Protein AF-A0A1F9DGY7-F1 (afdb_monomer_lite)

Foldseek 3Di:
DDDDPVQKDWPAWFDWDQDPVDRDIDTDTDIDGNDDDDDDDDPLGPDDDDDDPVQQVDLVQKAKEWEAEDPVVVVVVQDHRNIWIWGWDADPNDTAIQTDPRVVRVVRVCCVPPVDDGHDGDHVHYDYAYDDPCLPVPDDPDPPDDDPDDPGDDCSVNVSVD

Sequence (162 aa):
MRLSPFNVEFLGPLPTYRLHHRSWTIFPMVGTVKHYWKPKLSWEVEKIVSIPLETFFYPANYAVYSLEVPVSLITQGIPNPWEFPCLVHKEDGEEEILWGATFEVIQTFFKVVFDFPFPTANTQRVVRRPLASNYFVGTWPDSSGGIRGIRGIRRKELTNCF

Structure (mmCIF, N/CA/C/O backbone):
data_AF-A0A1F9DGY7-F1
#
_entry.id   AF-A0A1F9DGY7-F1
#
loop_
_atom_site.group_PDB
_atom_site.id
_atom_site.type_symbol
_atom_site.label_atom_id
_atom_site.label_alt_id
_atom_site.label_comp_id
_atom_site.label_asym_id
_atom_site.label_entity_id
_atom_site.label_seq_id
_atom_site.pdbx_PDB_ins_code
_atom_site.Cartn_x
_atom_site.Cartn_y
_atom_site.Cartn_z
_atom_site.occupancy
_atom_site.B_iso_or_equiv
_atom_site.auth_seq_id
_atom_site.auth_comp_id
_atom_site.auth_asym_id
_atom_site.auth_atom_id
_atom_site.pdbx_PDB_model_num
ATOM 1 N N . MET A 1 1 ? 16.294 6.618 0.775 1.00 66.50 1 MET A N 1
ATOM 2 C CA . MET A 1 1 ? 16.233 5.775 -0.442 1.00 66.50 1 MET A CA 1
ATOM 3 C C . MET A 1 1 ? 17.178 6.344 -1.502 1.00 66.50 1 MET A C 1
ATOM 5 O O . MET A 1 1 ? 17.141 7.546 -1.721 1.00 66.50 1 MET A O 1
ATOM 9 N N . ARG A 1 2 ? 18.063 5.553 -2.127 1.00 81.31 2 ARG A N 1
ATOM 10 C CA . ARG A 1 2 ? 18.912 6.009 -3.252 1.00 81.31 2 ARG A CA 1
ATOM 11 C C . ARG A 1 2 ? 18.721 5.079 -4.449 1.00 81.31 2 ARG A C 1
ATOM 13 O O . ARG A 1 2 ? 19.435 4.090 -4.565 1.00 81.31 2 ARG A O 1
ATOM 20 N N . LEU A 1 3 ? 17.752 5.400 -5.300 1.00 86.44 3 LEU A N 1
ATOM 21 C CA . LEU A 1 3 ? 17.519 4.735 -6.579 1.00 86.44 3 LEU A CA 1
ATOM 22 C C . LEU A 1 3 ? 17.969 5.682 -7.696 1.00 86.44 3 LEU A C 1
ATOM 24 O O . LEU A 1 3 ? 17.571 6.845 -7.713 1.00 86.44 3 LEU A O 1
ATOM 28 N N . SER A 1 4 ? 18.849 5.212 -8.583 1.00 89.88 4 SER A N 1
ATOM 29 C CA . SER A 1 4 ? 19.315 6.019 -9.717 1.00 89.88 4 SER A CA 1
ATOM 30 C C . SER A 1 4 ? 18.172 6.217 -10.716 1.00 89.88 4 SER A C 1
ATOM 32 O O . SER A 1 4 ? 17.556 5.217 -11.092 1.00 89.88 4 SER A O 1
ATOM 34 N N . PRO A 1 5 ? 17.919 7.443 -11.212 1.00 90.94 5 PRO A N 1
ATOM 35 C CA . PRO A 1 5 ? 16.885 7.680 -12.220 1.00 90.94 5 PRO A CA 1
ATOM 36 C C . PRO A 1 5 ? 17.162 6.924 -13.527 1.00 90.94 5 PRO A C 1
ATOM 38 O O . PRO A 1 5 ? 16.233 6.517 -14.210 1.00 90.94 5 PRO A O 1
ATOM 41 N N . PHE A 1 6 ? 18.431 6.650 -13.849 1.00 94.38 6 PHE A N 1
ATOM 42 C CA . PHE A 1 6 ? 18.804 5.863 -15.031 1.00 94.38 6 PHE A CA 1
ATOM 43 C C . PHE A 1 6 ? 18.510 4.363 -14.882 1.00 94.38 6 PHE A C 1
ATOM 45 O O . PHE A 1 6 ? 18.423 3.651 -15.883 1.00 94.38 6 PHE A O 1
ATOM 52 N N . ASN A 1 7 ? 18.340 3.886 -13.643 1.00 94.44 7 ASN A N 1
ATOM 53 C CA . ASN A 1 7 ? 17.975 2.502 -13.342 1.00 94.44 7 ASN A CA 1
ATOM 54 C C . ASN A 1 7 ? 16.451 2.286 -13.289 1.00 94.44 7 ASN A C 1
ATOM 56 O O . ASN A 1 7 ? 16.001 1.203 -12.921 1.00 94.44 7 ASN A O 1
ATOM 60 N N . VAL A 1 8 ? 15.660 3.305 -13.633 1.00 94.88 8 VAL A N 1
ATOM 61 C CA . VAL A 1 8 ? 14.199 3.232 -13.690 1.00 94.88 8 VAL A CA 1
ATOM 62 C C . VAL A 1 8 ? 13.748 3.468 -15.123 1.00 94.88 8 VAL A C 1
ATOM 64 O O . VAL A 1 8 ? 14.230 4.368 -15.807 1.00 94.88 8 VAL A O 1
ATOM 67 N N . GLU A 1 9 ? 12.829 2.642 -15.595 1.00 96.50 9 GLU A N 1
ATOM 68 C CA . GLU A 1 9 ? 12.067 2.891 -16.814 1.00 96.50 9 GLU A CA 1
ATOM 69 C C . GLU A 1 9 ? 10.637 3.247 -16.430 1.00 96.50 9 GLU A C 1
ATOM 71 O O . GLU A 1 9 ? 9.976 2.510 -15.702 1.00 96.50 9 GLU A O 1
ATOM 76 N N . PHE A 1 10 ? 10.191 4.422 -16.871 1.00 95.50 10 PHE A N 1
ATOM 77 C CA . PHE A 1 10 ? 8.861 4.935 -16.579 1.00 95.50 10 PHE A CA 1
ATOM 78 C C . PHE A 1 10 ? 7.823 4.235 -17.456 1.00 95.50 10 PHE A C 1
ATOM 80 O O . PHE A 1 10 ? 7.945 4.242 -18.678 1.00 95.50 10 PHE A O 1
ATOM 87 N N . LEU A 1 11 ? 6.807 3.653 -16.822 1.00 95.44 11 LEU A N 1
ATOM 88 C CA . LEU A 1 11 ? 5.744 2.904 -17.493 1.00 95.44 11 LEU A CA 1
ATOM 89 C C . LEU A 1 11 ? 4.472 3.737 -17.689 1.00 95.44 11 LEU A C 1
ATOM 91 O O . LEU A 1 11 ? 3.700 3.462 -18.601 1.00 95.44 11 LEU A O 1
ATOM 95 N N . GLY A 1 12 ? 4.261 4.767 -16.868 1.00 95.25 12 GLY A N 1
ATOM 96 C CA . GLY A 1 12 ? 3.148 5.697 -17.033 1.00 95.25 12 GLY A CA 1
ATOM 97 C C . GLY A 1 12 ? 2.539 6.183 -15.716 1.00 95.25 12 GLY A C 1
ATOM 98 O O . GLY A 1 12 ? 2.851 5.654 -14.642 1.00 95.25 12 GLY A O 1
ATOM 99 N N . PRO A 1 13 ? 1.675 7.210 -15.786 1.00 96.31 13 PRO A N 1
ATOM 100 C CA . PRO A 1 13 ? 0.893 7.667 -14.647 1.00 96.31 13 PRO A CA 1
ATOM 101 C C . PRO A 1 13 ? -0.309 6.749 -14.392 1.00 96.31 13 PRO A C 1
ATOM 103 O O . PRO A 1 13 ? -0.917 6.221 -15.324 1.00 96.31 13 PRO A O 1
ATOM 106 N N . LEU A 1 14 ? -0.691 6.618 -13.125 1.00 95.94 14 LEU A N 1
ATOM 107 C CA . LEU A 1 14 ? -1.965 6.031 -12.708 1.00 95.94 14 LEU A CA 1
ATOM 108 C C . LEU A 1 14 ? -2.987 7.136 -12.386 1.00 95.94 14 LEU A C 1
ATOM 110 O O . LEU A 1 14 ? -2.598 8.291 -12.178 1.00 95.94 14 LEU A O 1
ATOM 114 N N . PRO A 1 15 ? -4.295 6.811 -12.331 1.00 94.94 15 PRO A N 1
ATOM 115 C CA . PRO A 1 15 ? -5.315 7.740 -11.858 1.00 94.94 15 PRO A CA 1
ATOM 116 C C . PRO A 1 15 ? -4.940 8.374 -10.515 1.00 94.94 15 PRO A C 1
ATOM 118 O O . PRO A 1 15 ? -4.407 7.712 -9.623 1.00 94.94 15 PRO A O 1
ATOM 121 N N . THR A 1 16 ? -5.218 9.670 -10.375 1.00 93.50 16 THR A N 1
ATOM 122 C CA . THR A 1 16 ? -4.901 10.403 -9.150 1.00 93.50 16 THR A CA 1
ATOM 123 C C . THR A 1 16 ? -5.760 9.922 -7.988 1.00 93.50 16 THR A C 1
ATOM 125 O O . THR A 1 16 ? -6.939 9.606 -8.148 1.00 93.50 16 THR A O 1
ATOM 128 N N . TYR A 1 17 ? -5.168 9.900 -6.796 1.00 88.25 17 TYR A N 1
ATOM 129 C CA . TYR A 1 17 ? -5.863 9.516 -5.573 1.00 88.25 17 TYR A CA 1
ATOM 130 C C . TYR A 1 17 ? -5.956 10.717 -4.635 1.00 88.25 17 TYR A C 1
ATOM 132 O O . TYR A 1 17 ? -4.942 11.263 -4.198 1.00 88.25 17 TYR A O 1
ATOM 140 N N . ARG A 1 18 ? -7.179 11.162 -4.338 1.00 86.75 18 ARG A N 1
ATOM 141 C CA . ARG A 1 18 ? -7.430 12.271 -3.412 1.00 86.75 18 ARG A CA 1
ATOM 142 C C . ARG A 1 18 ? -7.695 11.716 -2.021 1.00 86.75 18 ARG A C 1
ATOM 144 O O . ARG A 1 18 ? -8.601 10.910 -1.844 1.00 86.75 18 ARG A O 1
ATOM 151 N N . LEU A 1 19 ? -6.946 12.184 -1.027 1.00 82.44 19 LEU A N 1
ATOM 152 C CA . LEU A 1 19 ? -7.172 11.771 0.354 1.00 82.44 19 LEU A CA 1
ATOM 153 C C . LEU A 1 19 ? -8.528 12.299 0.851 1.00 82.44 19 LEU A C 1
ATOM 155 O O . LEU A 1 19 ? -8.844 13.474 0.699 1.00 82.44 19 LEU A O 1
ATOM 159 N N . HIS A 1 20 ? -9.340 11.439 1.469 1.00 73.69 20 HIS A N 1
ATOM 160 C CA . HIS A 1 20 ? -10.692 11.819 1.906 1.00 73.69 20 HIS A CA 1
ATOM 161 C C . HIS A 1 20 ? -10.695 12.811 3.080 1.00 73.69 20 HIS A C 1
ATOM 163 O O . HIS A 1 20 ? -11.538 13.702 3.137 1.00 73.69 20 HIS A O 1
ATOM 169 N N . HIS A 1 21 ? -9.724 12.699 3.991 1.00 69.81 21 HIS A N 1
ATOM 170 C CA . HIS A 1 21 ? -9.643 13.516 5.212 1.00 69.81 21 HIS A CA 1
ATOM 171 C C . HIS A 1 21 ? -8.620 14.659 5.118 1.00 69.81 21 HIS A C 1
ATOM 173 O O . HIS A 1 21 ? -8.351 15.337 6.109 1.00 69.81 21 HIS A O 1
ATOM 179 N N . ARG A 1 22 ? -8.014 14.879 3.941 1.00 68.00 22 ARG A N 1
ATOM 180 C CA . ARG A 1 22 ? -7.015 15.934 3.720 1.00 68.00 22 ARG A CA 1
ATOM 181 C C . ARG A 1 22 ? -7.084 16.448 2.288 1.00 68.00 22 ARG A C 1
ATOM 183 O O . ARG A 1 22 ? -7.373 15.703 1.370 1.00 68.00 22 ARG A O 1
ATOM 190 N N . SER A 1 23 ? -6.773 17.718 2.061 1.00 75.81 23 SER A N 1
ATOM 191 C CA . SER A 1 23 ? -6.844 18.348 0.732 1.00 75.81 23 SER A CA 1
ATOM 192 C C . SER A 1 23 ? -5.706 17.956 -0.226 1.00 75.81 23 SER A C 1
ATOM 194 O O . SER A 1 23 ? -5.433 18.677 -1.182 1.00 75.81 23 SER A O 1
ATOM 196 N N . TRP A 1 24 ? -5.021 16.839 0.022 1.00 84.44 24 TRP A N 1
ATOM 197 C CA . TRP A 1 24 ? -3.871 16.406 -0.766 1.00 84.44 24 TRP A CA 1
ATOM 198 C C . TRP A 1 24 ? -4.281 15.409 -1.850 1.00 84.44 24 TRP A C 1
ATOM 200 O O . TRP A 1 24 ? -5.129 14.538 -1.637 1.00 84.44 24 TRP A O 1
ATOM 210 N N . THR A 1 25 ? -3.632 15.541 -3.004 1.00 90.12 25 THR A N 1
ATOM 211 C CA . THR A 1 25 ? -3.805 14.670 -4.168 1.00 90.12 25 THR A CA 1
ATOM 212 C C . THR A 1 25 ? -2.487 13.967 -4.446 1.00 90.12 25 THR A C 1
ATOM 214 O O . THR A 1 25 ? -1.454 14.619 -4.591 1.00 90.12 25 THR A O 1
ATOM 217 N N . ILE A 1 26 ? -2.533 12.642 -4.528 1.00 90.75 26 ILE A N 1
ATOM 218 C CA . ILE A 1 26 ? -1.406 11.786 -4.884 1.00 90.75 26 ILE A CA 1
ATOM 219 C C . ILE A 1 26 ? -1.431 11.570 -6.399 1.00 90.75 26 ILE A C 1
ATOM 221 O O . ILE A 1 26 ? -2.483 11.278 -6.977 1.00 90.75 26 ILE A O 1
ATOM 225 N N . PHE A 1 27 ? -0.263 11.702 -7.028 1.00 94.62 27 PHE A N 1
ATOM 226 C CA . PHE A 1 27 ? -0.035 11.449 -8.452 1.00 94.62 27 PHE A CA 1
ATOM 227 C C . PHE A 1 27 ? 0.813 10.180 -8.596 1.00 94.62 27 PHE A C 1
ATOM 229 O O . PHE A 1 27 ? 2.038 10.274 -8.699 1.00 94.62 27 PHE A O 1
ATOM 236 N N . PRO A 1 28 ? 0.193 8.990 -8.513 1.00 94.81 28 PRO A N 1
ATOM 237 C CA . PRO A 1 28 ? 0.921 7.734 -8.570 1.00 94.81 28 PRO A CA 1
ATOM 238 C C . PRO A 1 28 ? 1.556 7.516 -9.946 1.00 94.81 28 PRO A C 1
ATOM 240 O O . PRO A 1 28 ? 0.932 7.722 -10.987 1.00 94.81 28 PRO A O 1
ATOM 243 N N . MET A 1 29 ? 2.809 7.072 -9.929 1.00 94.88 29 MET A N 1
ATOM 244 C CA . MET A 1 29 ? 3.626 6.813 -11.111 1.00 94.88 29 MET A CA 1
ATOM 245 C C . MET A 1 29 ? 4.152 5.385 -11.049 1.00 94.88 29 MET A C 1
ATOM 247 O O . MET A 1 29 ? 4.583 4.930 -9.989 1.00 94.88 29 MET A O 1
ATOM 251 N N . VAL A 1 30 ? 4.154 4.696 -12.186 1.00 95.19 30 VAL A N 1
ATOM 252 C CA . VAL A 1 30 ? 4.656 3.325 -12.291 1.00 95.19 30 VAL A CA 1
ATOM 253 C C . VAL A 1 30 ? 5.975 3.331 -13.045 1.00 95.19 30 VAL A C 1
ATOM 255 O O . VAL A 1 30 ? 6.119 3.986 -14.080 1.00 95.19 30 VAL A O 1
ATOM 258 N N . GLY A 1 31 ? 6.942 2.572 -12.541 1.00 94.50 31 GLY A N 1
ATOM 259 C CA . GLY A 1 31 ? 8.195 2.320 -13.232 1.00 94.50 31 GLY A CA 1
ATOM 260 C C . GLY A 1 31 ? 8.723 0.923 -12.942 1.00 94.50 31 GLY A C 1
ATOM 261 O O . GLY A 1 31 ? 8.432 0.346 -11.895 1.00 94.50 31 GLY A O 1
ATOM 262 N N . THR A 1 32 ? 9.510 0.391 -13.871 1.00 94.56 32 THR A N 1
ATOM 263 C CA . THR A 1 32 ? 10.273 -0.842 -13.673 1.00 94.56 32 THR A CA 1
ATOM 264 C C . THR A 1 32 ? 11.713 -0.516 -13.297 1.00 94.56 32 THR A C 1
ATOM 266 O O . THR A 1 32 ? 12.290 0.468 -13.766 1.00 94.56 32 THR A O 1
ATOM 269 N N . VAL A 1 33 ? 12.300 -1.334 -12.426 1.00 94.50 33 VAL A N 1
ATOM 270 C CA . VAL A 1 33 ? 13.701 -1.208 -12.023 1.00 94.50 33 VAL A CA 1
ATOM 271 C C . VAL A 1 33 ? 14.537 -2.144 -12.891 1.00 94.50 33 VAL A C 1
ATOM 273 O O . VAL A 1 33 ? 14.362 -3.357 -12.835 1.00 94.50 33 VAL A O 1
ATOM 276 N N . LYS A 1 34 ? 15.451 -1.584 -13.691 1.00 94.62 34 LYS A N 1
ATOM 277 C CA . LYS A 1 34 ? 16.172 -2.323 -14.747 1.00 94.62 34 LYS A CA 1
ATOM 278 C C . LYS A 1 34 ? 17.184 -3.326 -14.197 1.00 94.62 34 LYS A C 1
ATOM 280 O O . LYS A 1 34 ? 17.341 -4.420 -14.732 1.00 94.62 34 LYS A O 1
ATOM 285 N N . HIS A 1 35 ? 17.883 -2.947 -13.133 1.00 93.25 35 HIS A N 1
ATOM 286 C CA . HIS A 1 35 ? 18.910 -3.765 -12.500 1.00 93.25 35 HIS A CA 1
ATOM 287 C C . HIS A 1 35 ? 18.714 -3.810 -10.992 1.00 93.25 35 HIS A C 1
ATOM 289 O O . HIS A 1 35 ? 18.285 -2.824 -10.381 1.00 93.25 35 HIS A O 1
ATOM 295 N N . TYR A 1 36 ? 19.088 -4.941 -10.385 1.00 90.19 36 TYR A N 1
ATOM 296 C CA . TYR A 1 36 ? 19.110 -5.073 -8.933 1.00 90.19 36 TYR A CA 1
ATOM 297 C C . TYR A 1 36 ? 19.872 -3.903 -8.304 1.00 90.19 36 TYR A C 1
ATOM 299 O O . TYR A 1 36 ? 20.960 -3.527 -8.743 1.00 90.19 36 TYR A O 1
ATOM 307 N N . TRP A 1 37 ? 19.295 -3.334 -7.254 1.00 89.06 37 TRP A N 1
ATOM 308 C CA . TRP A 1 37 ? 19.878 -2.229 -6.514 1.00 89.06 37 TRP A CA 1
ATOM 309 C C . TRP A 1 37 ? 19.792 -2.547 -5.028 1.00 89.06 37 TRP A C 1
ATOM 311 O O . TRP A 1 37 ? 18.793 -3.084 -4.555 1.00 89.06 37 TRP A O 1
ATOM 321 N N . LYS A 1 38 ? 20.845 -2.210 -4.281 1.00 87.56 38 LYS A N 1
ATOM 322 C CA . LYS A 1 38 ? 20.852 -2.379 -2.829 1.00 87.56 38 LYS A CA 1
ATOM 323 C C . LYS A 1 38 ? 20.271 -1.126 -2.174 1.00 87.56 38 LYS A C 1
ATOM 325 O O . LYS A 1 38 ? 20.890 -0.060 -2.283 1.00 87.56 38 LYS A O 1
ATOM 330 N N . PRO A 1 39 ? 19.131 -1.213 -1.472 1.00 84.38 39 PRO A N 1
ATOM 331 C CA . PRO A 1 39 ? 18.532 -0.023 -0.913 1.00 84.38 39 PRO A CA 1
ATOM 332 C C . PRO A 1 39 ? 19.345 0.591 0.219 1.00 84.38 39 PRO A C 1
ATOM 334 O O . PRO A 1 39 ? 19.785 -0.093 1.140 1.00 84.38 39 PRO A O 1
ATOM 337 N N . LYS A 1 40 ? 19.508 1.918 0.170 1.00 84.31 40 LYS A N 1
ATOM 338 C CA . LYS A 1 40 ? 20.008 2.710 1.297 1.00 84.31 40 LYS A CA 1
ATOM 339 C C . LYS A 1 40 ? 18.849 3.450 1.956 1.00 84.31 40 LYS A C 1
ATOM 341 O O . LYS A 1 40 ? 18.265 4.366 1.357 1.00 84.31 40 LYS A O 1
ATOM 346 N N . LEU A 1 41 ? 18.534 3.040 3.179 1.00 85.38 41 LEU A N 1
ATOM 347 C CA . LEU A 1 41 ? 17.533 3.680 4.026 1.00 85.38 41 LEU A CA 1
ATOM 348 C C . LEU A 1 41 ? 17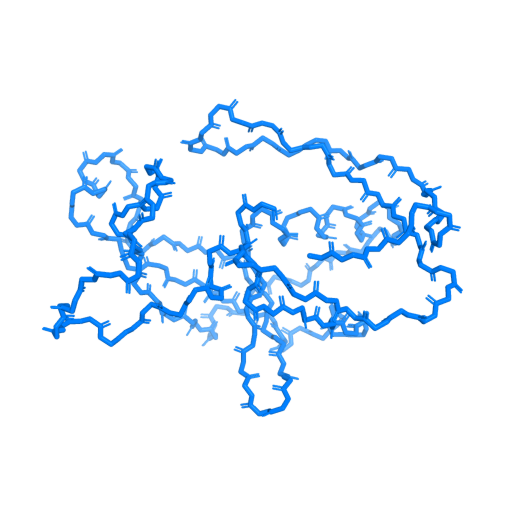.981 5.102 4.407 1.00 85.38 41 LEU A C 1
ATOM 350 O O . LEU A 1 41 ? 19.176 5.407 4.444 1.00 85.38 41 LEU A O 1
ATOM 354 N N . SER A 1 42 ? 17.012 5.988 4.610 1.00 82.25 42 SER A N 1
ATOM 355 C CA . SER A 1 42 ? 17.206 7.345 5.142 1.00 82.25 42 SER A CA 1
ATOM 356 C C . SER A 1 42 ? 16.567 7.434 6.526 1.00 82.25 42 SER A C 1
ATOM 358 O O . SER A 1 42 ? 15.863 6.521 6.935 1.00 82.25 42 SER A O 1
ATOM 360 N N . TRP A 1 43 ? 16.784 8.536 7.245 1.00 82.62 43 TRP A N 1
ATOM 361 C CA . TRP A 1 43 ? 16.162 8.762 8.557 1.00 82.62 43 TRP A CA 1
ATOM 362 C C . TRP A 1 43 ? 14.619 8.754 8.506 1.00 82.62 43 TRP A C 1
ATOM 364 O O . TRP A 1 43 ? 13.976 8.428 9.502 1.00 82.62 43 TRP A O 1
ATOM 374 N N . GLU A 1 44 ? 14.045 9.058 7.340 1.00 79.38 44 GLU A N 1
ATOM 375 C CA . GLU A 1 44 ? 12.604 9.006 7.054 1.00 79.38 44 GLU A CA 1
ATOM 376 C C . GLU A 1 44 ? 12.080 7.585 6.809 1.00 79.38 44 GLU A C 1
ATOM 378 O O . GLU A 1 44 ? 10.902 7.319 7.026 1.00 79.38 44 GLU A O 1
ATOM 383 N N . VAL A 1 45 ? 12.933 6.664 6.345 1.00 80.56 45 VAL A N 1
ATOM 384 C CA . VAL A 1 45 ? 12.512 5.343 5.861 1.00 80.56 45 VAL A CA 1
ATOM 385 C C . VAL A 1 45 ? 13.052 4.269 6.791 1.00 80.56 45 VAL A C 1
ATOM 387 O O . VAL A 1 45 ? 14.240 3.958 6.766 1.00 80.56 45 VAL A O 1
ATOM 390 N N . GLU A 1 46 ? 12.166 3.670 7.584 1.00 83.19 46 GLU A N 1
ATOM 391 C CA . GLU A 1 46 ? 12.529 2.594 8.515 1.00 83.19 46 GLU A CA 1
ATOM 392 C C . GLU A 1 46 ? 12.967 1.318 7.783 1.00 83.19 46 GLU A C 1
ATOM 394 O O . GLU A 1 46 ? 13.871 0.625 8.242 1.00 83.19 46 GLU A O 1
ATOM 399 N N . LYS A 1 47 ? 12.330 0.997 6.650 1.00 83.56 47 LYS A N 1
ATOM 400 C CA . LYS A 1 47 ? 12.545 -0.253 5.908 1.00 83.56 47 LYS A CA 1
ATOM 401 C C . LYS A 1 47 ? 12.000 -0.169 4.483 1.00 83.56 47 LYS A C 1
ATOM 403 O O . LYS A 1 47 ? 11.213 0.719 4.168 1.00 83.56 47 LYS A O 1
ATOM 408 N N . ILE A 1 48 ? 12.360 -1.149 3.661 1.00 86.12 48 ILE A N 1
ATOM 409 C CA . ILE A 1 48 ? 11.767 -1.395 2.342 1.00 86.12 48 ILE A CA 1
ATOM 410 C C . ILE A 1 48 ? 11.276 -2.839 2.334 1.00 86.12 48 ILE A C 1
ATOM 412 O O . ILE A 1 48 ? 12.052 -3.731 2.658 1.00 86.12 48 ILE A O 1
ATOM 416 N N . VAL A 1 49 ? 10.004 -3.035 1.990 1.00 88.38 49 VAL A N 1
ATOM 417 C CA . VAL A 1 49 ? 9.328 -4.341 1.962 1.00 88.38 49 VAL A CA 1
ATOM 418 C C . VAL A 1 49 ? 9.053 -4.692 0.508 1.00 88.38 49 VAL A C 1
ATOM 420 O O . VAL A 1 49 ? 8.459 -3.887 -0.213 1.00 88.38 49 VAL A O 1
ATOM 423 N N . SER A 1 50 ? 9.496 -5.869 0.070 1.00 89.50 50 SER A N 1
ATOM 424 C CA . SER A 1 50 ? 9.230 -6.361 -1.285 1.00 89.50 50 SER A CA 1
ATOM 425 C C . SER A 1 50 ? 8.091 -7.367 -1.231 1.00 89.50 50 SER A C 1
ATOM 427 O O . SER A 1 50 ? 8.272 -8.463 -0.722 1.00 89.50 50 SER A O 1
ATOM 429 N N . ILE A 1 51 ? 6.923 -7.012 -1.765 1.00 92.25 51 ILE A N 1
ATOM 430 C CA . ILE A 1 51 ? 5.766 -7.914 -1.790 1.00 92.25 51 ILE A CA 1
ATOM 431 C C . ILE A 1 51 ? 5.749 -8.649 -3.139 1.00 92.25 51 ILE A C 1
ATOM 433 O O . ILE A 1 51 ? 5.580 -7.992 -4.172 1.00 92.25 51 ILE A O 1
ATOM 437 N N . PRO A 1 52 ? 5.900 -9.988 -3.173 1.00 92.50 52 PRO A N 1
ATOM 438 C CA . PRO A 1 52 ? 5.784 -10.759 -4.407 1.00 92.50 52 PRO A CA 1
ATOM 439 C C . PRO A 1 52 ? 4.408 -10.576 -5.046 1.00 92.50 52 PRO A C 1
ATOM 441 O O . PRO A 1 52 ? 3.397 -10.612 -4.342 1.00 92.50 52 PRO A O 1
ATOM 444 N N . LEU A 1 53 ? 4.357 -10.446 -6.376 1.00 92.31 53 LEU A N 1
ATOM 445 C CA . LEU A 1 53 ? 3.109 -10.216 -7.116 1.00 92.31 53 LEU A CA 1
ATOM 446 C C . LEU A 1 53 ? 2.059 -11.307 -6.841 1.00 92.31 53 LEU A C 1
ATOM 448 O O . LEU A 1 53 ? 0.878 -11.009 -6.699 1.00 92.31 53 LEU A O 1
ATOM 452 N N . GLU A 1 54 ? 2.499 -12.558 -6.685 1.00 92.44 54 GLU A N 1
ATOM 453 C CA . GLU A 1 54 ? 1.640 -13.696 -6.337 1.00 92.44 54 GLU A CA 1
ATOM 454 C C . GLU A 1 54 ? 0.846 -13.487 -5.034 1.00 92.44 54 GLU A C 1
ATOM 456 O O . GLU A 1 54 ? -0.287 -13.947 -4.925 1.00 92.44 54 GLU A O 1
ATOM 461 N N . THR A 1 55 ? 1.384 -12.719 -4.078 1.00 93.00 55 THR A N 1
ATOM 462 C CA . THR A 1 55 ? 0.748 -12.432 -2.778 1.00 93.00 55 THR A CA 1
ATOM 463 C C . THR A 1 55 ? -0.638 -11.811 -2.947 1.00 93.00 55 THR A C 1
ATOM 465 O O . THR A 1 55 ? -1.535 -12.098 -2.155 1.00 93.00 55 THR A O 1
ATOM 468 N N . PHE A 1 56 ? -0.826 -10.995 -3.987 1.00 92.62 56 PHE A N 1
ATOM 469 C CA . PHE A 1 56 ? -2.083 -10.302 -4.279 1.00 92.62 56 PHE A CA 1
ATOM 470 C C . PHE A 1 56 ? -3.156 -11.224 -4.878 1.00 92.62 56 PHE A C 1
ATOM 472 O O . PHE A 1 56 ? -4.321 -10.856 -4.952 1.00 92.62 56 PHE A O 1
ATOM 479 N N . PHE A 1 57 ? -2.811 -12.442 -5.293 1.00 91.38 57 PHE A N 1
ATOM 480 C CA . PHE A 1 57 ? -3.789 -13.366 -5.873 1.00 91.38 57 PHE A CA 1
ATOM 481 C C . PHE A 1 57 ? -4.374 -14.345 -4.853 1.00 91.38 57 PHE A C 1
ATOM 483 O O . PHE A 1 57 ? -5.327 -15.051 -5.173 1.00 91.38 57 PHE A O 1
ATOM 490 N N . TYR A 1 58 ? -3.854 -14.385 -3.622 1.00 91.50 58 TYR A N 1
ATOM 491 C CA . TYR A 1 58 ? -4.330 -15.296 -2.582 1.00 91.50 58 TYR A CA 1
ATOM 492 C C . TYR A 1 58 ? -5.327 -14.604 -1.638 1.00 91.50 58 TYR A C 1
ATOM 494 O O . TYR A 1 58 ? -4.915 -13.778 -0.818 1.00 91.50 58 TYR A O 1
ATOM 502 N N . PRO A 1 59 ? -6.624 -14.982 -1.646 1.00 91.00 59 PRO A N 1
ATOM 503 C CA . PRO A 1 59 ? -7.646 -14.360 -0.797 1.00 91.00 59 PRO A CA 1
ATOM 504 C C . PRO A 1 59 ? -7.338 -14.418 0.707 1.00 91.00 59 PRO A C 1
ATOM 506 O O . PRO A 1 59 ? -7.721 -13.528 1.459 1.00 91.00 59 PRO A O 1
ATOM 509 N N . ALA A 1 60 ? -6.598 -15.438 1.153 1.00 91.69 60 ALA A N 1
ATOM 510 C CA . ALA A 1 60 ? -6.196 -15.599 2.550 1.00 91.69 60 ALA A CA 1
ATOM 511 C C . ALA A 1 60 ? -5.284 -14.468 3.070 1.00 91.69 60 ALA A C 1
ATOM 513 O O . ALA A 1 60 ? -5.180 -14.270 4.285 1.00 91.69 60 ALA A O 1
ATOM 514 N N . ASN A 1 61 ? -4.638 -13.719 2.171 1.00 93.31 61 ASN A N 1
ATOM 515 C CA . ASN A 1 61 ? -3.787 -12.588 2.531 1.00 93.31 61 ASN A CA 1
ATOM 516 C C . ASN A 1 61 ? -4.587 -11.312 2.810 1.00 93.31 61 ASN A C 1
ATOM 518 O O . ASN A 1 61 ? -4.028 -10.369 3.359 1.00 93.31 61 ASN A O 1
ATOM 522 N N . TYR A 1 62 ? -5.879 -11.274 2.487 1.00 93.88 62 TYR A N 1
ATOM 523 C CA . TYR A 1 62 ? -6.720 -10.108 2.725 1.00 93.88 62 TYR A CA 1
ATOM 524 C C . TYR A 1 62 ? -7.348 -10.149 4.116 1.00 93.88 62 TYR A C 1
ATOM 526 O O . TYR A 1 62 ? -7.785 -11.197 4.597 1.00 93.88 62 TYR A O 1
ATOM 534 N N . ALA A 1 63 ? -7.401 -8.992 4.762 1.00 94.44 63 ALA A N 1
ATOM 535 C CA . ALA A 1 63 ? -7.896 -8.818 6.119 1.00 94.44 63 ALA A CA 1
ATOM 536 C C . ALA A 1 63 ? -8.584 -7.453 6.273 1.00 94.44 63 ALA A C 1
ATOM 538 O O . ALA A 1 63 ? -8.535 -6.606 5.378 1.00 94.44 63 ALA A O 1
ATOM 539 N N . VAL A 1 64 ? -9.223 -7.245 7.422 1.00 94.62 64 VAL A N 1
ATOM 540 C CA . VAL A 1 64 ? -9.721 -5.937 7.854 1.00 94.62 64 VAL A CA 1
ATOM 541 C C . VAL A 1 64 ? -8.707 -5.322 8.813 1.00 94.62 64 VAL A C 1
ATOM 543 O O . VAL A 1 64 ? -8.405 -5.891 9.861 1.00 94.62 64 VAL A O 1
ATOM 546 N N . TYR A 1 65 ? -8.180 -4.154 8.467 1.00 93.69 65 TYR A N 1
ATOM 547 C CA . TYR A 1 65 ? -7.376 -3.329 9.359 1.00 93.69 65 TYR A CA 1
ATOM 548 C C . TYR A 1 65 ? -8.298 -2.398 10.145 1.00 93.69 65 TYR A C 1
ATOM 550 O O . TYR A 1 65 ? -8.966 -1.550 9.562 1.00 93.69 65 TYR A O 1
ATOM 558 N N . SER A 1 66 ? -8.356 -2.582 11.462 1.00 92.56 66 SER A N 1
ATOM 559 C CA . SER A 1 66 ? -9.257 -1.861 12.365 1.00 92.56 66 SER A CA 1
ATOM 560 C C . SER A 1 66 ? -8.449 -0.940 13.268 1.00 92.56 66 SER A C 1
ATOM 562 O O . SER A 1 66 ? -7.736 -1.405 14.164 1.00 92.56 66 SER A O 1
ATOM 564 N N . LEU A 1 67 ? -8.605 0.364 13.066 1.00 90.50 67 LEU A N 1
ATOM 565 C CA . LEU A 1 67 ? -7.961 1.388 13.871 1.00 90.50 67 LEU A CA 1
ATOM 566 C C . LEU A 1 67 ? -8.839 1.811 15.050 1.00 90.50 67 LEU A C 1
ATOM 568 O O . LEU A 1 67 ? -9.982 2.228 14.869 1.00 90.50 67 LEU A O 1
ATOM 572 N N . GLU A 1 68 ? -8.283 1.736 16.256 1.00 90.69 68 GLU A N 1
ATOM 573 C CA . GLU A 1 68 ? -8.899 2.282 17.466 1.00 90.69 68 GLU A CA 1
ATOM 574 C C . GLU A 1 68 ? -8.622 3.783 17.527 1.00 90.69 68 GLU A C 1
ATOM 576 O O . GLU A 1 68 ? -7.474 4.219 17.643 1.00 90.69 68 GLU A O 1
ATOM 581 N N . VAL A 1 69 ? -9.675 4.585 17.416 1.00 87.00 69 VAL A N 1
ATOM 582 C CA . VAL A 1 69 ? -9.559 6.031 17.242 1.00 87.00 69 VAL A CA 1
ATOM 583 C C . VAL A 1 69 ? -9.611 6.742 18.600 1.00 87.00 69 VAL A C 1
ATOM 585 O O . VAL A 1 69 ? -10.548 6.526 19.370 1.00 87.00 69 VAL A O 1
ATOM 588 N N . PRO A 1 70 ? -8.639 7.622 18.920 1.00 86.12 70 PRO A N 1
ATOM 589 C CA . PRO A 1 70 ? -8.685 8.451 20.119 1.00 86.12 70 PRO A CA 1
ATOM 590 C C . PRO A 1 70 ? -9.966 9.285 20.204 1.00 86.12 70 PRO A C 1
ATOM 592 O O . PRO A 1 70 ? -10.414 9.849 19.206 1.00 86.12 70 PRO A O 1
ATOM 595 N N . VAL A 1 71 ? -10.500 9.457 21.417 1.00 85.31 71 VAL A N 1
ATOM 596 C CA . VAL A 1 71 ? -11.747 10.207 21.674 1.00 85.31 71 VAL A CA 1
ATOM 597 C C . VAL A 1 71 ? -11.741 11.602 21.036 1.00 85.31 71 VAL A C 1
ATOM 599 O O . VAL A 1 71 ? -12.751 12.027 20.485 1.00 85.31 71 VAL A O 1
ATOM 602 N N . SER A 1 72 ? -10.596 12.292 21.041 1.00 83.56 72 SER A N 1
ATOM 603 C CA . SER A 1 72 ? -10.438 13.623 20.439 1.00 83.56 72 SER A CA 1
ATOM 604 C C . SER A 1 72 ? -10.639 13.668 18.920 1.00 83.56 72 SER A C 1
ATOM 606 O O . SER A 1 72 ? -10.912 14.739 18.382 1.00 83.56 72 SER A O 1
ATOM 608 N N . LEU A 1 73 ? -10.469 12.541 18.226 1.00 82.56 73 LEU A N 1
ATOM 609 C CA . LEU A 1 73 ? -10.709 12.401 16.789 1.00 82.56 73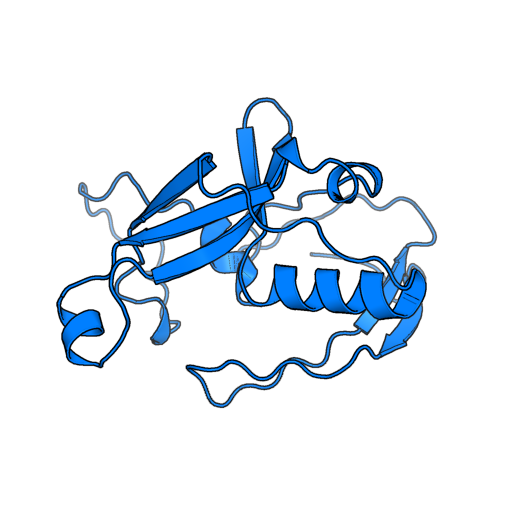 LEU A CA 1
ATOM 610 C C . LEU A 1 73 ? -12.123 11.876 16.512 1.00 82.56 73 LEU A C 1
ATOM 612 O O . LEU A 1 73 ? -12.731 12.272 15.520 1.00 82.56 73 LEU A O 1
ATOM 616 N N . ILE A 1 74 ? -12.690 11.073 17.420 1.00 85.25 74 ILE A N 1
ATOM 617 C CA . ILE A 1 74 ? -14.106 10.673 17.361 1.00 85.25 74 ILE A CA 1
ATOM 618 C C . ILE A 1 74 ? -15.009 11.911 17.408 1.00 85.25 74 ILE A C 1
ATOM 620 O O . ILE A 1 74 ? -15.934 12.036 16.609 1.00 85.25 74 ILE A O 1
ATOM 624 N N . THR A 1 75 ? -14.711 12.878 18.284 1.00 84.50 75 THR A N 1
ATOM 625 C CA . THR A 1 75 ? -15.465 14.144 18.368 1.00 84.50 75 THR A CA 1
ATOM 626 C C . THR A 1 75 ? -15.361 15.005 17.106 1.00 84.50 75 THR A C 1
ATOM 628 O O . THR A 1 75 ? -16.179 15.900 16.917 1.00 84.50 75 THR A O 1
ATOM 631 N N . GLN A 1 76 ? -14.396 14.726 16.223 1.00 82.38 76 GLN A N 1
ATOM 632 C CA . GLN A 1 76 ? -14.239 15.366 14.912 1.00 82.38 76 GLN A CA 1
ATOM 633 C C . GLN A 1 76 ? -14.940 14.588 13.783 1.00 82.3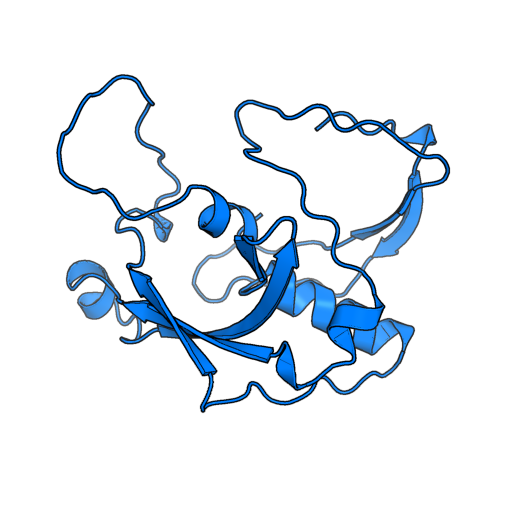8 76 GLN A C 1
ATOM 635 O O . GLN A 1 76 ? -14.788 14.932 12.613 1.00 82.38 76 GLN A O 1
ATOM 640 N N . GLY A 1 77 ? -15.711 13.547 14.116 1.00 83.00 77 GLY A N 1
ATOM 641 C CA . GLY A 1 77 ? -16.486 12.754 13.160 1.00 83.00 77 GLY A CA 1
ATOM 642 C C . GLY A 1 77 ? -15.719 11.599 12.515 1.00 83.00 77 GLY A C 1
ATOM 643 O O . GLY A 1 77 ? -16.208 11.027 11.542 1.00 83.00 77 GLY A O 1
ATOM 644 N N . ILE A 1 78 ? -14.536 11.237 13.025 1.00 83.94 78 ILE A N 1
ATOM 645 C CA . ILE A 1 78 ? -13.820 10.042 12.563 1.00 83.94 78 ILE A CA 1
ATOM 646 C C . ILE A 1 78 ? -14.506 8.791 13.146 1.00 83.94 78 ILE A C 1
ATOM 648 O O . ILE A 1 78 ? -14.720 8.737 14.362 1.00 83.94 78 ILE A O 1
ATOM 652 N N . PRO A 1 79 ? -14.863 7.791 12.316 1.00 85.50 79 PRO A N 1
ATOM 653 C CA . PRO A 1 79 ? -15.523 6.575 12.787 1.00 85.50 79 PRO A CA 1
ATOM 654 C C . PRO A 1 79 ? -14.620 5.774 13.731 1.00 85.50 79 PRO A C 1
ATOM 656 O O . PRO A 1 79 ? -13.400 5.810 13.612 1.00 85.50 79 PRO A O 1
ATOM 659 N N . ASN A 1 80 ? -15.222 5.035 14.666 1.00 86.69 80 ASN A N 1
ATOM 660 C CA . ASN A 1 80 ? -14.508 4.147 15.579 1.00 86.69 80 ASN A CA 1
ATOM 661 C C . ASN A 1 80 ? -15.273 2.816 15.750 1.00 86.69 80 ASN A C 1
ATOM 663 O O . ASN A 1 80 ? -16.407 2.856 16.231 1.00 86.69 80 ASN A O 1
ATOM 667 N N . PRO A 1 81 ? -14.676 1.657 15.413 1.00 86.25 81 PRO A N 1
ATOM 668 C CA . PRO A 1 81 ? -13.360 1.518 14.789 1.00 86.25 81 PRO A CA 1
ATOM 669 C C . PRO A 1 81 ? -13.332 2.133 13.385 1.00 86.25 81 PRO A C 1
ATOM 671 O O . PRO A 1 81 ? -14.351 2.199 12.697 1.00 86.25 81 PRO A O 1
ATOM 674 N N . TRP A 1 82 ? -12.158 2.599 12.966 1.00 89.25 82 TRP A N 1
ATOM 675 C CA . TRP A 1 82 ? -11.949 3.033 11.591 1.00 89.25 82 TRP A CA 1
ATOM 676 C C . TRP A 1 82 ? -11.378 1.871 10.785 1.00 89.25 82 TRP A C 1
ATOM 678 O O . TRP A 1 82 ? -10.219 1.489 10.960 1.00 89.25 82 TRP A O 1
ATOM 688 N N . GLU A 1 83 ?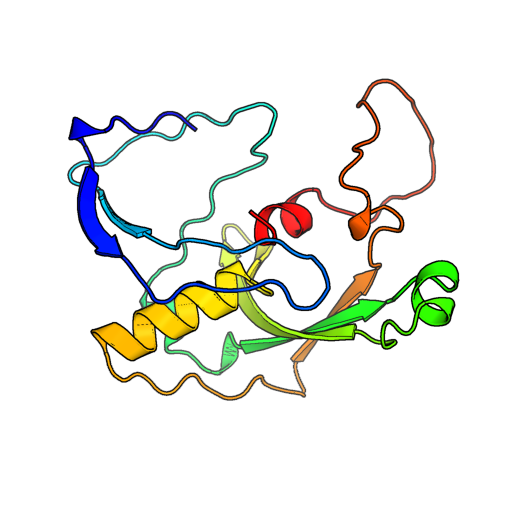 -12.226 1.265 9.959 1.00 92.00 83 GLU A N 1
ATOM 689 C CA . GLU A 1 83 ? -11.922 0.008 9.282 1.00 92.00 83 GLU A CA 1
ATOM 690 C C . GLU A 1 83 ? -11.558 0.209 7.813 1.00 92.00 83 GLU A C 1
ATOM 692 O O . GLU A 1 83 ? -12.187 0.984 7.092 1.00 92.00 83 GLU A O 1
ATOM 697 N N . PHE A 1 84 ? -10.549 -0.537 7.369 1.00 90.38 84 PHE A N 1
ATOM 698 C CA . PHE A 1 84 ? -10.054 -0.529 5.999 1.00 90.38 84 PHE A CA 1
ATOM 699 C C . PHE A 1 84 ? -9.751 -1.946 5.525 1.00 90.38 84 PHE A C 1
ATOM 701 O O . PHE A 1 84 ? -9.288 -2.769 6.321 1.00 90.38 84 PHE A O 1
ATOM 708 N N . PRO A 1 85 ? -9.927 -2.248 4.231 1.00 93.19 85 PRO A N 1
ATOM 709 C CA . PRO A 1 85 ? -9.361 -3.463 3.677 1.00 93.19 85 PRO A CA 1
ATOM 710 C C . PRO A 1 85 ? -7.828 -3.364 3.701 1.00 93.19 85 PRO A C 1
ATOM 712 O O . PRO A 1 85 ? -7.247 -2.294 3.493 1.00 93.19 85 PRO A O 1
ATOM 715 N N . CYS A 1 86 ? -7.159 -4.483 3.955 1.00 93.38 86 CYS A N 1
ATOM 716 C CA . CYS A 1 86 ? -5.706 -4.561 3.906 1.00 93.38 86 CYS A CA 1
ATOM 717 C C . CYS A 1 86 ? -5.218 -5.893 3.341 1.00 93.38 86 CYS A C 1
ATOM 719 O O . CYS A 1 86 ? -5.949 -6.886 3.302 1.00 93.38 86 CYS A O 1
ATOM 721 N N . LEU A 1 87 ? -3.954 -5.899 2.928 1.00 93.31 87 LEU A N 1
ATOM 722 C CA . LEU A 1 87 ? -3.192 -7.092 2.598 1.00 93.31 87 LEU A CA 1
ATOM 723 C C . LEU A 1 87 ? -2.154 -7.333 3.697 1.00 93.31 87 LEU A C 1
ATOM 725 O O . LEU A 1 87 ? -1.396 -6.429 4.055 1.00 93.31 87 LEU A O 1
ATOM 729 N N . VAL A 1 88 ? -2.098 -8.560 4.205 1.00 93.25 88 VAL A N 1
ATOM 730 C CA . VAL A 1 88 ? -1.087 -9.015 5.155 1.00 93.25 88 VAL A CA 1
ATOM 731 C C . VAL A 1 88 ? -0.068 -9.874 4.421 1.00 93.25 88 VAL A C 1
ATOM 733 O O . VAL A 1 88 ? -0.381 -10.967 3.949 1.00 93.25 88 VAL A O 1
ATOM 736 N N . HIS A 1 89 ? 1.162 -9.384 4.361 1.00 92.62 89 HIS A N 1
ATOM 737 C CA . HIS A 1 89 ? 2.321 -10.093 3.844 1.00 92.62 89 HIS A CA 1
ATOM 738 C C . HIS A 1 89 ? 3.184 -10.590 5.011 1.00 92.62 89 HIS A C 1
ATOM 740 O O . HIS A 1 89 ? 3.257 -9.937 6.047 1.00 92.62 89 HIS A O 1
ATOM 746 N N . LYS A 1 90 ? 3.821 -11.753 4.871 1.00 89.75 90 LYS A N 1
ATOM 747 C CA . LYS A 1 90 ? 4.753 -12.284 5.873 1.00 89.75 90 LYS A CA 1
ATOM 748 C C . LYS A 1 90 ? 6.158 -12.278 5.294 1.00 89.75 90 LYS A C 1
ATOM 750 O O . LYS A 1 90 ? 6.392 -12.952 4.297 1.00 89.75 90 LYS A O 1
ATOM 755 N N . GLU A 1 91 ? 7.067 -11.573 5.952 1.00 81.88 91 GLU A N 1
ATOM 756 C CA . GLU A 1 91 ? 8.488 -11.505 5.601 1.00 81.88 91 GLU A CA 1
ATOM 757 C C . GLU A 1 91 ? 9.300 -11.735 6.881 1.00 81.88 91 GLU A C 1
ATOM 759 O O . GLU A 1 91 ? 9.030 -11.116 7.909 1.00 81.88 91 GLU A O 1
ATOM 764 N N . ASP A 1 92 ? 10.235 -12.689 6.862 1.00 82.06 92 ASP A N 1
ATOM 765 C CA . ASP A 1 92 ? 11.095 -13.042 8.007 1.00 82.06 92 ASP A CA 1
ATOM 766 C C . ASP A 1 92 ? 10.352 -13.320 9.333 1.00 82.06 92 ASP A C 1
ATOM 768 O O . ASP A 1 92 ? 10.850 -13.062 10.428 1.00 82.06 92 ASP A O 1
ATOM 772 N N . GLY A 1 93 ? 9.136 -13.867 9.242 1.00 80.50 93 GLY A N 1
ATOM 773 C CA . GLY A 1 93 ? 8.292 -14.180 10.401 1.00 80.50 93 GLY A CA 1
ATOM 774 C C . GLY A 1 93 ? 7.529 -12.985 10.981 1.00 80.50 93 GLY A C 1
ATOM 775 O O . GLY A 1 93 ? 6.694 -13.177 11.864 1.00 80.50 93 GLY A O 1
ATOM 776 N N . GLU A 1 94 ? 7.743 -11.778 10.457 1.00 85.25 94 GLU A N 1
ATOM 777 C CA . GLU A 1 94 ? 6.977 -10.585 10.802 1.00 85.25 94 GLU A CA 1
ATOM 778 C C . GLU A 1 94 ? 5.821 -10.377 9.815 1.00 85.25 94 GLU A C 1
ATOM 780 O O . GLU A 1 94 ? 5.942 -10.606 8.610 1.00 85.25 94 GLU A O 1
ATOM 785 N N . GLU A 1 95 ? 4.677 -9.925 10.333 1.00 88.44 95 GLU A N 1
ATOM 786 C CA . GLU A 1 95 ? 3.559 -9.501 9.491 1.00 88.44 95 GLU A CA 1
ATOM 787 C C . GLU A 1 95 ? 3.725 -8.039 9.080 1.00 88.44 95 GLU A C 1
ATOM 789 O O . GLU A 1 95 ? 3.861 -7.140 9.917 1.00 88.44 95 GLU A O 1
ATOM 794 N N . GLU A 1 96 ? 3.654 -7.820 7.774 1.00 90.62 96 GLU A N 1
ATOM 795 C CA . GLU A 1 96 ? 3.645 -6.526 7.127 1.00 90.62 96 GLU A CA 1
ATOM 796 C C . GLU A 1 96 ? 2.262 -6.226 6.562 1.00 90.62 96 GLU A C 1
ATOM 798 O O . GLU A 1 96 ? 1.660 -7.047 5.872 1.00 90.62 96 GLU A O 1
ATOM 803 N N . ILE A 1 97 ? 1.735 -5.048 6.893 1.00 92.38 97 ILE A N 1
ATOM 804 C CA . ILE A 1 97 ? 0.353 -4.676 6.590 1.00 92.38 97 ILE A CA 1
ATOM 805 C C . ILE A 1 97 ? 0.363 -3.547 5.566 1.00 92.38 97 ILE A C 1
ATOM 807 O O . ILE A 1 97 ? 0.783 -2.425 5.860 1.00 92.38 97 ILE A O 1
ATOM 811 N N . LEU A 1 98 ? -0.149 -3.841 4.377 1.00 93.69 98 LEU A N 1
ATOM 812 C CA . LEU A 1 98 ? -0.395 -2.871 3.321 1.00 93.69 98 LEU A CA 1
ATOM 813 C C . LEU A 1 98 ? -1.872 -2.460 3.365 1.00 93.69 98 LEU A C 1
ATOM 815 O O . LEU A 1 98 ? -2.759 -3.290 3.179 1.00 93.69 98 LEU A O 1
ATOM 819 N N . TRP A 1 99 ? -2.136 -1.185 3.630 1.00 92.94 99 TRP A N 1
ATOM 820 C CA . TRP A 1 99 ? -3.486 -0.633 3.772 1.00 92.94 99 TRP A CA 1
ATOM 821 C C . TRP A 1 99 ? -3.513 0.843 3.352 1.00 92.94 99 TRP A C 1
ATOM 823 O O . TRP A 1 99 ? -2.471 1.424 3.044 1.00 92.94 99 TRP A O 1
ATOM 833 N N . GLY A 1 100 ? -4.699 1.453 3.339 1.00 90.00 100 GLY A N 1
ATOM 834 C CA . GLY A 1 100 ? -4.855 2.887 3.088 1.00 90.00 100 GLY A CA 1
ATOM 835 C C . GLY A 1 100 ? -4.515 3.297 1.652 1.00 90.00 100 GLY A C 1
ATOM 836 O O . GLY A 1 100 ? -4.715 2.532 0.711 1.00 90.00 100 GLY A O 1
ATOM 837 N N . ALA A 1 101 ? -3.998 4.516 1.481 1.00 89.62 101 ALA A N 1
ATOM 838 C CA . ALA A 1 101 ? -3.785 5.128 0.167 1.00 89.62 101 ALA A CA 1
ATOM 839 C C . ALA A 1 101 ? -2.880 4.290 -0.748 1.00 89.62 101 ALA A C 1
ATOM 841 O O . ALA A 1 101 ? -3.188 4.103 -1.923 1.00 89.62 101 ALA A O 1
ATOM 842 N N . THR A 1 102 ? -1.786 3.745 -0.212 1.00 91.69 102 THR A N 1
ATOM 843 C CA . THR A 1 102 ? -0.868 2.894 -0.979 1.00 91.69 102 THR A CA 1
ATOM 844 C C . THR A 1 102 ? -1.563 1.630 -1.482 1.00 91.69 102 THR A C 1
ATOM 846 O O . THR A 1 102 ? -1.354 1.221 -2.623 1.00 91.69 102 THR A O 1
ATOM 849 N N . PHE A 1 103 ? -2.420 1.022 -0.658 1.00 93.31 103 PHE A N 1
ATOM 850 C CA . PHE A 1 103 ? -3.171 -0.162 -1.059 1.00 93.31 103 PHE A CA 1
ATOM 851 C C . PHE A 1 103 ? -4.186 0.157 -2.161 1.00 93.31 103 PHE A C 1
ATOM 853 O O . PHE A 1 103 ? -4.227 -0.561 -3.154 1.00 93.31 103 PHE A O 1
ATOM 860 N N . GLU A 1 104 ? -4.918 1.267 -2.049 1.00 92.06 104 GLU A N 1
ATOM 861 C CA . GLU A 1 104 ? -5.850 1.749 -3.084 1.00 92.06 104 GLU A CA 1
ATOM 862 C C . GLU A 1 104 ? -5.144 2.037 -4.423 1.00 92.06 104 GLU A C 1
ATOM 864 O O . GLU A 1 104 ? -5.626 1.665 -5.498 1.00 92.06 104 GLU A O 1
ATOM 869 N N . VAL A 1 105 ? -3.955 2.650 -4.380 1.00 93.56 105 VAL A N 1
ATOM 870 C CA . VAL A 1 105 ? -3.127 2.883 -5.576 1.00 93.56 105 VAL A CA 1
ATOM 871 C C . VAL A 1 105 ? -2.701 1.559 -6.216 1.00 93.56 105 VAL A C 1
ATOM 873 O O . VAL A 1 105 ? -2.774 1.420 -7.438 1.00 93.56 105 VAL A O 1
ATOM 876 N N . ILE A 1 106 ? -2.297 0.565 -5.419 1.00 94.75 106 ILE A N 1
ATOM 877 C CA . ILE A 1 106 ? -1.936 -0.766 -5.927 1.00 94.75 106 ILE A CA 1
ATOM 878 C C . ILE A 1 106 ? -3.158 -1.483 -6.507 1.00 94.75 106 ILE A C 1
ATOM 880 O O . ILE A 1 106 ? -3.060 -2.079 -7.579 1.00 94.75 106 ILE A O 1
ATOM 884 N N . GLN A 1 107 ? -4.322 -1.389 -5.863 1.00 93.25 107 GLN A N 1
ATOM 885 C CA . GLN A 1 107 ? -5.554 -1.946 -6.416 1.00 93.25 107 GLN A CA 1
ATOM 886 C C . GLN A 1 107 ? -5.888 -1.332 -7.776 1.00 93.25 107 GLN A C 1
ATOM 888 O O . GLN A 1 107 ? -6.196 -2.042 -8.735 1.00 93.25 107 GLN A O 1
ATOM 893 N N . THR A 1 108 ? -5.742 -0.011 -7.881 1.00 93.88 108 THR A N 1
ATOM 894 C CA . THR A 1 108 ? -5.923 0.725 -9.133 1.00 93.88 108 THR A CA 1
ATOM 895 C C . THR A 1 108 ? -4.935 0.262 -10.204 1.00 93.88 108 THR A C 1
ATOM 897 O O . THR A 1 108 ? -5.346 0.027 -11.338 1.00 93.88 108 THR A O 1
ATOM 900 N N . PHE A 1 109 ? -3.656 0.075 -9.863 1.00 94.56 109 PHE A N 1
ATOM 901 C CA . PHE A 1 109 ? -2.649 -0.459 -10.785 1.00 94.56 109 PHE A CA 1
ATOM 902 C C . PHE A 1 109 ? -3.069 -1.812 -11.371 1.00 94.56 109 PHE A C 1
ATOM 904 O O . PHE A 1 109 ? -3.112 -1.977 -12.587 1.00 94.56 109 PHE A O 1
ATOM 911 N N . PHE A 1 110 ? -3.429 -2.765 -10.515 1.00 94.81 110 PHE A N 1
ATOM 912 C CA . PHE A 1 110 ? -3.841 -4.104 -10.937 1.00 94.81 110 PHE A CA 1
ATOM 913 C C . PHE A 1 110 ? -5.125 -4.089 -11.768 1.00 94.81 110 PHE A C 1
ATOM 915 O O . PHE A 1 110 ? -5.234 -4.839 -12.735 1.00 94.81 110 PHE A O 1
ATOM 922 N N . LYS A 1 111 ? -6.077 -3.211 -11.440 1.00 93.75 111 LYS A N 1
ATOM 923 C CA . LYS A 1 111 ? -7.273 -3.009 -12.261 1.00 93.75 111 LYS A CA 1
ATOM 924 C C . LYS A 1 111 ? -6.918 -2.490 -13.656 1.00 93.75 111 LYS A C 1
ATOM 926 O O . LYS A 1 111 ? -7.442 -2.991 -14.638 1.00 93.75 111 LYS A O 1
ATOM 931 N N . VAL A 1 112 ? -6.016 -1.513 -13.759 1.00 93.12 112 VAL A N 1
ATOM 932 C CA . VAL A 1 112 ? -5.602 -0.945 -15.054 1.00 93.12 112 VAL A CA 1
ATOM 933 C C . VAL A 1 112 ? -4.815 -1.951 -15.897 1.00 93.12 112 VAL A C 1
ATOM 935 O O . VAL A 1 112 ? -5.027 -2.020 -17.103 1.00 93.12 112 VAL A O 1
ATOM 938 N N . VAL A 1 113 ? -3.905 -2.718 -15.288 1.00 92.19 113 VAL A N 1
ATOM 939 C CA . VAL A 1 113 ? -2.993 -3.606 -16.031 1.00 92.19 113 VAL A CA 1
ATOM 940 C C . VAL A 1 113 ? -3.593 -4.984 -16.307 1.00 92.19 113 VAL A C 1
ATOM 942 O O . VAL A 1 113 ? -3.349 -5.546 -17.371 1.00 92.19 113 VAL A O 1
ATOM 945 N N . PHE A 1 114 ? -4.365 -5.538 -15.370 1.00 90.75 114 PHE A N 1
ATOM 946 C CA . PHE A 1 114 ? -4.848 -6.922 -15.436 1.00 90.75 114 PHE A CA 1
ATOM 947 C C . PHE A 1 114 ? -6.375 -7.052 -15.472 1.00 90.75 114 PHE A C 1
ATOM 949 O O . PHE A 1 114 ? -6.862 -8.176 -15.551 1.00 90.7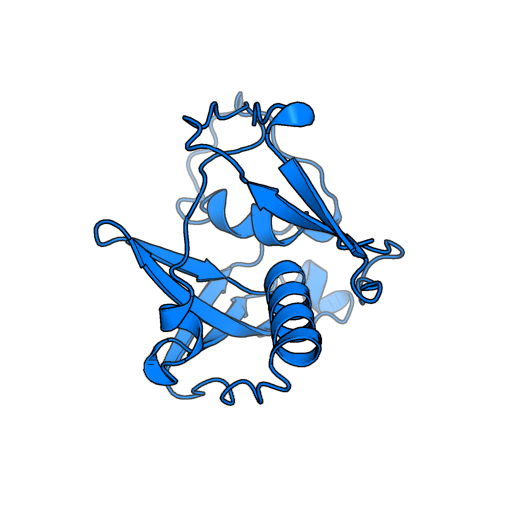5 114 PHE A O 1
ATOM 956 N N . ASP A 1 115 ? -7.124 -5.949 -15.348 1.00 91.38 115 ASP A N 1
ATOM 957 C CA . ASP A 1 115 ? -8.571 -5.967 -15.069 1.00 91.38 115 ASP A CA 1
ATOM 958 C C . ASP A 1 115 ? -8.923 -6.877 -13.873 1.00 91.38 115 ASP A C 1
ATOM 960 O O . ASP A 1 115 ? -9.927 -7.586 -13.850 1.00 91.38 115 ASP A O 1
ATOM 964 N N . PHE A 1 116 ? -8.033 -6.909 -12.871 1.00 89.12 116 PHE A N 1
ATOM 965 C CA . PHE A 1 116 ? -8.114 -7.869 -11.775 1.00 89.12 116 PHE A CA 1
ATOM 966 C C . PHE A 1 116 ? -9.133 -7.435 -10.708 1.00 89.12 116 PHE A C 1
ATOM 968 O O . PHE A 1 116 ? -8.960 -6.373 -10.094 1.00 89.12 116 PHE A O 1
ATOM 975 N N . PRO A 1 117 ? -10.161 -8.255 -10.415 1.00 84.31 117 PRO A N 1
ATOM 976 C CA . PRO A 1 117 ? -11.078 -7.990 -9.318 1.00 84.31 117 PRO A CA 1
ATOM 977 C C . PRO A 1 117 ? -10.438 -8.439 -8.002 1.00 84.31 117 PRO A C 1
ATOM 979 O O . PRO A 1 117 ? -10.308 -9.634 -7.732 1.00 84.31 117 PRO A O 1
ATOM 982 N N . PHE A 1 118 ? -10.045 -7.482 -7.161 1.00 82.56 118 PHE A N 1
ATOM 983 C CA . PHE A 1 118 ? -9.498 -7.805 -5.845 1.00 82.56 118 PHE A CA 1
ATOM 984 C C . PHE A 1 118 ? -10.499 -8.611 -5.008 1.00 82.56 118 PHE A C 1
ATOM 986 O O . PHE A 1 118 ? -11.682 -8.254 -4.967 1.00 82.56 118 PHE A O 1
ATOM 993 N N . PRO A 1 119 ? -10.041 -9.659 -4.298 1.00 80.38 119 PRO A N 1
ATOM 994 C CA . PRO A 1 119 ? -10.870 -10.355 -3.329 1.00 80.38 119 PRO A CA 1
ATOM 995 C C . PRO A 1 119 ? -11.415 -9.385 -2.279 1.00 80.38 119 PRO A C 1
ATOM 997 O O . PRO A 1 119 ? -10.702 -8.504 -1.795 1.00 80.38 119 PRO A O 1
ATOM 1000 N N . THR A 1 120 ? -12.675 -9.566 -1.888 1.00 79.31 120 THR A N 1
ATOM 1001 C CA . THR A 1 120 ? -13.233 -8.843 -0.742 1.00 79.31 120 THR A CA 1
ATOM 1002 C C . THR A 1 120 ? -12.440 -9.198 0.515 1.00 79.31 120 THR A C 1
ATOM 1004 O O . THR A 1 120 ? -12.073 -10.357 0.718 1.00 79.31 120 THR A O 1
ATOM 1007 N N . ALA A 1 121 ? -12.175 -8.202 1.364 1.00 78.88 121 ALA A N 1
ATOM 1008 C CA . ALA A 1 121 ? -11.466 -8.418 2.617 1.00 78.88 121 ALA A CA 1
ATOM 1009 C C . ALA A 1 121 ? -12.160 -9.495 3.463 1.00 78.88 121 ALA A C 1
ATOM 1011 O O . ALA A 1 121 ? -13.379 -9.466 3.651 1.00 78.88 121 ALA A O 1
ATOM 1012 N N . ASN A 1 122 ? -11.377 -10.440 3.990 1.00 79.62 122 ASN A N 1
ATOM 1013 C CA . ASN A 1 122 ? -11.904 -11.454 4.888 1.00 79.62 122 ASN A CA 1
ATOM 1014 C C . ASN A 1 122 ? -12.253 -10.809 6.236 1.00 79.62 122 ASN A C 1
ATOM 1016 O O . ASN A 1 122 ? -11.373 -10.540 7.055 1.00 79.62 122 ASN A O 1
ATOM 1020 N N . THR A 1 123 ? -13.545 -10.605 6.482 1.00 77.56 123 THR A N 1
ATOM 1021 C CA . THR A 1 123 ? -14.071 -10.003 7.716 1.00 77.56 123 THR A CA 1
ATOM 1022 C C . THR A 1 123 ? -13.815 -10.845 8.967 1.00 77.56 123 THR A C 1
ATOM 1024 O O . THR A 1 123 ? -13.899 -10.328 10.078 1.00 77.56 123 THR A O 1
ATOM 1027 N N . GLN A 1 124 ? -13.446 -12.123 8.818 1.00 82.88 124 GLN A N 1
ATOM 1028 C CA . GLN A 1 124 ? -13.043 -12.980 9.936 1.00 82.88 124 GLN A CA 1
ATOM 1029 C C . GLN A 1 124 ? -11.595 -12.728 10.384 1.00 82.88 124 GLN A C 1
ATOM 1031 O O . GLN A 1 124 ? -11.235 -13.070 11.511 1.00 82.88 124 GLN A O 1
ATOM 1036 N N . ARG A 1 125 ? -10.754 -12.119 9.535 1.00 90.62 125 ARG A N 1
ATOM 1037 C CA . ARG A 1 125 ? -9.365 -11.774 9.861 1.00 90.62 125 ARG A CA 1
ATOM 1038 C C . ARG A 1 125 ? -9.265 -10.274 10.124 1.00 90.62 125 ARG A C 1
ATOM 1040 O O . ARG A 1 125 ? -9.118 -9.489 9.194 1.00 90.62 125 ARG A O 1
ATOM 1047 N N . VAL A 1 126 ? -9.312 -9.881 11.397 1.00 92.56 126 VAL A N 1
ATOM 1048 C CA . VAL A 1 126 ? -9.210 -8.472 11.817 1.00 92.56 126 VAL A CA 1
ATOM 1049 C C . VAL A 1 126 ? -7.858 -8.201 12.473 1.00 92.56 126 VAL A C 1
ATOM 1051 O O . VAL A 1 126 ? -7.510 -8.826 13.475 1.00 92.56 126 VAL A O 1
ATOM 1054 N N . VAL A 1 127 ? -7.111 -7.235 11.943 1.00 90.25 127 VAL A N 1
ATOM 1055 C CA . VAL A 1 127 ? -5.863 -6.736 12.527 1.00 90.25 127 VAL A CA 1
ATOM 1056 C C . VAL A 1 127 ? -6.141 -5.416 13.241 1.00 90.25 127 VAL A C 1
ATOM 1058 O O . VAL A 1 127 ? -6.436 -4.411 12.598 1.00 90.25 127 VAL A O 1
ATOM 1061 N N . ARG A 1 128 ? -6.066 -5.418 14.579 1.00 91.62 128 ARG A N 1
ATOM 1062 C CA . ARG A 1 128 ? -6.368 -4.247 15.421 1.00 91.62 128 ARG A CA 1
ATOM 1063 C C . ARG A 1 128 ? -5.118 -3.466 15.805 1.00 91.62 128 ARG A C 1
ATOM 1065 O O . ARG A 1 128 ? -4.118 -4.062 16.234 1.00 91.62 128 ARG A O 1
ATOM 1072 N N . ARG A 1 129 ? -5.186 -2.139 15.671 1.00 88.62 129 ARG A N 1
ATOM 1073 C CA . ARG A 1 129 ? -4.103 -1.206 16.010 1.00 88.62 129 ARG A CA 1
ATOM 1074 C C . ARG A 1 129 ? -4.646 0.119 16.549 1.00 88.62 129 ARG A C 1
ATOM 1076 O O . ARG A 1 129 ? -5.682 0.572 16.075 1.00 88.62 129 ARG A O 1
ATOM 1083 N N . PRO A 1 130 ? -3.968 0.766 17.508 1.00 85.50 130 PRO A N 1
ATOM 1084 C CA . PRO A 1 130 ? -4.341 2.108 17.934 1.00 85.50 130 PRO A CA 1
ATOM 1085 C C . PRO A 1 130 ? -3.955 3.142 16.874 1.00 85.50 130 PRO A C 1
ATOM 1087 O O . PRO A 1 130 ? -2.831 3.135 16.371 1.00 85.50 130 PRO A O 1
ATOM 1090 N N . LEU A 1 131 ? -4.858 4.075 16.573 1.00 83.00 131 LEU A N 1
ATOM 1091 C CA . LEU A 1 131 ? -4.538 5.226 15.739 1.00 83.00 131 LEU A CA 1
ATOM 1092 C C . LEU A 1 131 ? -3.707 6.231 16.544 1.00 83.00 131 LEU A C 1
ATOM 1094 O O . LEU A 1 131 ? -4.099 6.673 17.627 1.00 83.00 131 LEU A O 1
ATOM 1098 N N . ALA A 1 132 ? -2.563 6.634 15.993 1.00 78.31 132 ALA A N 1
ATOM 1099 C CA . ALA A 1 132 ? -1.733 7.668 16.594 1.00 78.31 132 ALA A CA 1
ATOM 1100 C C . ALA A 1 132 ? -2.504 8.999 16.690 1.00 78.31 132 ALA A C 1
ATOM 1102 O O . ALA A 1 132 ? -3.080 9.476 15.713 1.00 78.31 132 ALA A O 1
ATOM 1103 N N . SER A 1 133 ? -2.482 9.646 17.857 1.00 71.38 133 SER A N 1
ATOM 1104 C CA . SER A 1 133 ? -3.223 10.897 18.097 1.00 71.38 133 SER A CA 1
ATOM 1105 C C . SER A 1 133 ? -2.773 12.067 17.211 1.00 71.38 133 SER A C 1
ATOM 1107 O O . SER A 1 133 ? -3.548 12.989 16.971 1.00 71.38 133 SER A O 1
ATOM 1109 N N . ASN A 1 134 ? -1.543 12.023 16.695 1.00 68.12 134 ASN A N 1
ATOM 1110 C CA . ASN A 1 134 ? -0.956 13.023 15.803 1.00 68.12 134 ASN A CA 1
ATOM 1111 C C . ASN A 1 134 ? -1.053 12.663 14.307 1.00 68.12 134 ASN A C 1
ATOM 1113 O O . ASN A 1 134 ? -0.458 13.361 13.485 1.00 68.12 134 ASN A O 1
ATOM 1117 N N . TYR A 1 135 ? -1.803 11.618 13.939 1.00 70.38 135 TYR A N 1
ATOM 1118 C CA . TYR A 1 135 ? -1.880 11.100 12.567 1.00 70.38 135 TYR A CA 1
ATOM 1119 C C . TYR A 1 135 ? -2.207 12.176 11.514 1.00 70.38 135 TYR A C 1
ATOM 1121 O O . TYR A 1 135 ? -1.584 12.223 10.458 1.00 70.38 135 TYR A O 1
ATOM 1129 N N . PHE A 1 136 ? -3.118 13.107 11.818 1.00 68.06 136 PHE A N 1
ATOM 1130 C CA . PHE A 1 136 ? -3.497 14.183 10.891 1.00 68.06 136 PHE A CA 1
ATOM 1131 C C . PHE A 1 136 ? -2.605 15.432 10.957 1.00 68.06 136 PHE A C 1
ATOM 1133 O O . PHE A 1 136 ? -2.693 16.299 10.083 1.00 68.06 136 PHE A O 1
ATOM 1140 N N . VAL A 1 137 ? -1.767 15.565 11.985 1.00 63.88 137 VAL A N 1
ATOM 1141 C CA . VAL A 1 137 ? -0.973 16.783 12.222 1.00 63.88 137 VAL A CA 1
ATOM 1142 C C . VAL A 1 137 ? 0.377 16.709 11.501 1.00 63.88 137 VAL A C 1
ATOM 1144 O O . VAL A 1 137 ? 0.925 17.742 11.129 1.00 63.88 137 VAL A O 1
ATOM 1147 N N . GLY A 1 138 ? 0.892 15.504 11.229 1.00 50.88 138 GLY A N 1
ATOM 1148 C CA . GLY A 1 138 ? 2.160 15.311 10.512 1.00 50.88 138 GLY A CA 1
ATOM 1149 C C . GLY A 1 138 ? 3.399 15.792 11.279 1.00 50.88 138 GLY A C 1
ATOM 1150 O O . GLY A 1 138 ? 4.493 15.812 10.722 1.00 50.88 138 GLY A O 1
ATOM 1151 N N . THR A 1 139 ? 3.249 16.185 12.549 1.00 45.38 139 THR A N 1
ATOM 1152 C CA . THR A 1 139 ? 4.355 16.538 13.441 1.00 45.38 139 THR A CA 1
ATOM 1153 C C . THR A 1 139 ? 4.828 15.297 14.189 1.00 45.38 139 THR A C 1
ATOM 1155 O O . THR A 1 139 ? 4.106 14.693 14.988 1.00 45.38 139 THR A O 1
ATOM 1158 N N . TRP A 1 140 ? 6.063 14.896 13.901 1.00 45.81 140 TRP A N 1
ATOM 1159 C CA . TRP A 1 140 ? 6.728 13.771 14.547 1.00 45.81 140 TRP A CA 1
ATOM 1160 C C . TRP A 1 140 ? 7.421 14.251 15.826 1.00 45.81 140 TRP A C 1
ATOM 1162 O O . TRP A 1 140 ? 8.111 15.270 15.776 1.00 45.81 140 TRP A O 1
ATOM 1172 N N . PRO A 1 141 ? 7.287 13.551 16.966 1.00 40.91 141 PRO A N 1
ATOM 1173 C CA . PRO A 1 141 ? 8.148 13.817 18.108 1.00 40.91 141 PRO A CA 1
ATOM 1174 C C . PRO A 1 141 ? 9.598 13.527 17.709 1.00 40.91 141 PRO A C 1
ATOM 1176 O O . PRO A 1 141 ? 9.891 12.460 17.157 1.00 40.91 141 PRO A O 1
ATOM 1179 N N . ASP A 1 142 ? 10.494 14.476 17.978 1.00 39.66 142 ASP A N 1
ATOM 1180 C CA . ASP A 1 142 ? 11.931 14.254 17.861 1.00 39.66 142 ASP A CA 1
ATOM 1181 C C . ASP A 1 142 ? 12.334 13.067 18.756 1.00 39.66 142 ASP A C 1
ATOM 1183 O O . ASP A 1 142 ? 11.773 12.851 19.832 1.00 39.66 142 ASP A O 1
ATOM 1187 N N . SER A 1 143 ? 13.295 12.259 18.307 1.00 44.12 143 SER A N 1
ATOM 1188 C CA . SER A 1 143 ? 13.697 11.009 18.982 1.00 44.12 143 SER A CA 1
ATOM 1189 C C . SER A 1 143 ? 14.550 11.257 20.241 1.00 44.12 143 SER A C 1
ATOM 1191 O O . SER A 1 143 ? 15.227 10.360 20.737 1.00 44.12 143 SER A O 1
ATOM 1193 N N . SER A 1 144 ? 14.515 12.477 20.768 1.00 35.03 144 SER A N 1
ATOM 1194 C CA . SER A 1 144 ? 15.330 13.024 21.851 1.00 35.03 144 SER A CA 1
ATOM 1195 C C . SER A 1 144 ? 14.456 13.386 23.063 1.00 35.03 144 SER A C 1
ATOM 1197 O O . SER A 1 144 ? 14.572 14.449 23.661 1.00 35.03 144 SER A O 1
ATOM 1199 N N . GLY A 1 145 ? 13.553 12.488 23.461 1.00 29.45 145 GLY A N 1
ATOM 1200 C CA . GLY A 1 145 ? 12.707 12.690 24.636 1.00 29.45 145 GLY A CA 1
ATOM 1201 C C . GLY A 1 145 ? 12.194 11.371 25.182 1.00 29.45 145 GLY A C 1
ATOM 1202 O O . GLY A 1 145 ? 11.177 10.852 24.731 1.00 29.45 145 GLY A O 1
ATOM 1203 N N . GLY A 1 146 ? 12.916 10.803 26.148 1.00 34.97 146 GLY A N 1
ATOM 1204 C CA . GLY A 1 146 ? 12.508 9.585 26.834 1.00 34.97 146 GLY A CA 1
ATOM 1205 C C . GLY A 1 146 ? 11.187 9.778 27.574 1.00 34.97 146 GLY A C 1
ATOM 1206 O O . GLY A 1 146 ? 11.169 10.311 28.678 1.00 34.97 146 GLY A O 1
ATOM 1207 N N . ILE A 1 147 ? 10.096 9.274 27.001 1.00 30.27 147 ILE A N 1
ATOM 1208 C CA . ILE A 1 147 ? 8.851 9.019 27.723 1.00 30.27 147 ILE A CA 1
ATOM 1209 C C . ILE A 1 147 ? 8.651 7.506 27.747 1.00 30.27 147 ILE A C 1
ATOM 1211 O O . ILE A 1 147 ? 8.280 6.869 26.760 1.00 30.27 147 ILE A O 1
ATOM 1215 N N . ARG A 1 148 ? 8.936 6.916 28.912 1.00 29.44 148 ARG A N 1
ATOM 1216 C CA . ARG A 1 148 ? 8.504 5.560 29.253 1.00 29.44 148 ARG A CA 1
ATOM 1217 C C . ARG A 1 148 ? 6.979 5.580 29.275 1.00 29.44 148 ARG A C 1
ATOM 1219 O O . ARG A 1 148 ? 6.411 6.129 30.210 1.00 29.44 148 ARG A O 1
ATOM 1226 N N . GLY A 1 149 ? 6.324 4.998 28.273 1.00 26.78 1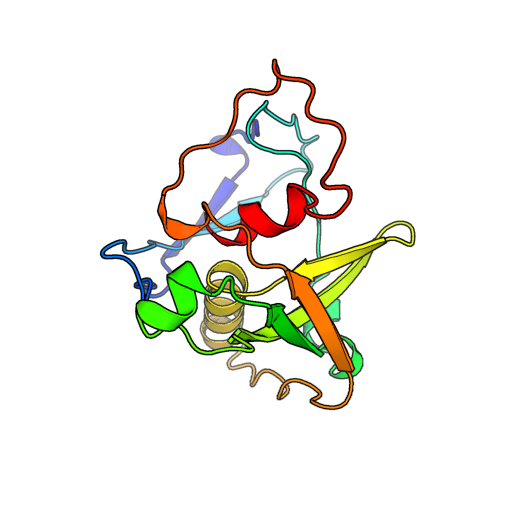49 GLY A N 1
ATOM 1227 C CA . GLY A 1 149 ? 4.885 4.779 28.404 1.00 26.78 149 GLY A CA 1
ATOM 1228 C C . GLY A 1 149 ? 4.036 4.584 27.162 1.00 26.78 149 GLY A C 1
ATOM 1229 O O . GLY A 1 149 ? 2.835 4.654 27.328 1.00 26.78 149 GLY A O 1
ATOM 1230 N N . ILE A 1 150 ? 4.558 4.321 25.958 1.00 28.05 150 ILE A N 1
ATOM 1231 C CA . ILE A 1 150 ? 3.726 3.768 24.868 1.00 28.05 150 ILE A CA 1
ATOM 1232 C C . ILE A 1 150 ? 4.563 2.761 24.065 1.00 28.05 150 ILE A C 1
ATOM 1234 O O . ILE A 1 150 ? 5.180 3.088 23.055 1.00 28.05 150 ILE A O 1
ATOM 1238 N N . ARG A 1 151 ? 4.625 1.508 24.536 1.00 24.86 151 ARG A N 1
ATOM 1239 C CA . ARG A 1 151 ? 5.055 0.373 23.701 1.00 24.86 151 ARG A CA 1
ATOM 1240 C C . ARG A 1 151 ? 3.874 0.027 22.795 1.00 24.86 151 ARG A C 1
ATOM 1242 O O . ARG A 1 151 ? 2.958 -0.636 23.264 1.00 24.86 151 ARG A O 1
ATOM 1249 N N . GLY A 1 152 ? 3.848 0.478 21.542 1.00 29.33 152 GLY A N 1
ATOM 1250 C CA . GLY A 1 152 ? 2.774 0.012 20.657 1.00 29.33 152 GLY A CA 1
ATOM 1251 C C . GLY A 1 152 ? 2.742 0.505 19.219 1.00 29.33 152 GLY A C 1
ATOM 1252 O O . GLY A 1 152 ? 2.236 -0.226 18.378 1.00 29.33 152 GLY A O 1
ATOM 1253 N N . ILE A 1 153 ? 3.288 1.678 18.896 1.00 33.03 153 ILE A N 1
ATOM 1254 C CA . ILE A 1 153 ? 3.174 2.217 17.532 1.00 33.03 153 ILE A CA 1
ATOM 1255 C C . ILE A 1 153 ? 4.512 2.024 16.816 1.00 33.03 153 ILE A C 1
ATOM 1257 O O . ILE A 1 153 ? 5.461 2.779 17.029 1.00 33.03 153 ILE A O 1
ATOM 1261 N N . ARG A 1 154 ? 4.618 0.962 16.004 1.00 37.16 154 ARG A N 1
ATOM 1262 C CA . ARG A 1 154 ? 5.765 0.771 15.101 1.00 37.16 154 ARG A CA 1
ATOM 1263 C C . ARG A 1 154 ? 5.677 1.822 13.984 1.00 37.16 154 ARG A C 1
ATOM 1265 O O . ARG A 1 154 ? 4.627 1.954 13.362 1.00 37.16 154 ARG A O 1
ATOM 1272 N N . ARG A 1 155 ? 6.776 2.543 13.701 1.00 37.66 155 ARG A N 1
ATOM 1273 C CA . ARG A 1 155 ? 6.876 3.552 12.614 1.00 37.66 155 ARG A CA 1
ATOM 1274 C C . ARG A 1 155 ? 6.415 3.007 11.252 1.00 37.66 155 ARG A C 1
ATOM 1276 O O . ARG A 1 155 ? 5.898 3.768 10.441 1.00 37.66 155 ARG A O 1
ATOM 1283 N N . LYS A 1 156 ? 6.543 1.691 11.057 1.00 39.47 156 LYS A N 1
ATOM 1284 C CA . LYS A 1 156 ? 6.050 0.872 9.939 1.00 39.47 156 LYS A CA 1
ATOM 1285 C C . LYS A 1 156 ? 4.642 1.221 9.423 1.00 39.47 156 LYS A C 1
ATOM 1287 O O . LYS A 1 156 ? 4.410 1.088 8.230 1.00 39.47 156 LYS A O 1
ATOM 1292 N N . GLU A 1 157 ? 3.712 1.645 10.279 1.00 38.56 157 GLU A N 1
ATOM 1293 C CA . GLU A 1 157 ? 2.313 1.906 9.879 1.00 38.56 157 GLU A CA 1
ATOM 1294 C C . GLU A 1 157 ? 2.112 3.290 9.239 1.00 38.56 157 GLU A C 1
ATOM 1296 O O . GLU A 1 157 ? 1.123 3.525 8.549 1.00 38.56 157 GLU A O 1
ATOM 1301 N N . LEU A 1 158 ? 3.073 4.196 9.428 1.00 39.00 158 LEU A N 1
ATOM 1302 C CA . LEU A 1 158 ? 2.978 5.605 9.044 1.00 39.00 158 LEU A CA 1
ATOM 1303 C C . LEU A 1 158 ? 3.535 5.883 7.638 1.00 39.00 158 LEU A C 1
ATOM 1305 O O . LEU A 1 158 ? 3.372 6.985 7.119 1.00 39.00 158 LEU A O 1
ATOM 1309 N N . THR A 1 159 ? 4.175 4.890 7.008 1.00 42.09 159 THR A N 1
ATOM 1310 C CA . THR A 1 159 ? 4.697 4.984 5.632 1.00 42.09 159 THR A CA 1
ATOM 1311 C C . THR A 1 159 ? 3.622 4.718 4.574 1.00 42.09 159 THR A C 1
ATOM 1313 O O . THR A 1 159 ? 3.802 5.109 3.434 1.00 42.09 159 THR A O 1
ATOM 1316 N N . ASN A 1 160 ? 2.463 4.156 4.940 1.00 42.38 160 ASN A N 1
ATOM 1317 C CA . ASN A 1 160 ? 1.335 3.927 4.016 1.00 42.38 160 ASN A CA 1
ATOM 1318 C C . ASN A 1 160 ? 0.534 5.211 3.687 1.00 42.38 160 ASN A C 1
ATOM 1320 O O . ASN A 1 160 ? -0.554 5.158 3.109 1.00 42.38 160 ASN A O 1
ATOM 1324 N N . CYS A 1 161 ? 1.050 6.369 4.109 1.00 40.91 161 CYS A N 1
ATOM 1325 C CA . CYS A 1 161 ? 0.462 7.692 3.900 1.00 40.91 161 CYS A CA 1
ATOM 1326 C C . CYS A 1 161 ? 1.241 8.557 2.896 1.00 40.91 161 CYS A C 1
ATOM 1328 O O . CYS A 1 161 ? 0.796 9.673 2.619 1.00 40.91 161 CYS A O 1
ATOM 1330 N N . PHE A 1 162 ? 2.371 8.066 2.370 1.00 35.50 162 PHE A N 1
ATOM 1331 C CA . PHE A 1 162 ? 3.228 8.772 1.416 1.00 35.50 162 PHE A CA 1
ATOM 1332 C C . PHE A 1 162 ? 3.709 7.849 0.298 1.00 35.50 162 PHE A C 1
ATOM 1334 O O . PHE A 1 162 ? 4.104 6.703 0.605 1.00 35.50 162 PHE A O 1
#

Radius of gyration: 17.25 Å; chains: 1; bounding box: 37×34×47 Å

pLDDT: mean 80.01, std 19.72, range [24.86, 96.5]

Secondary structure (DSSP, 8-state):
----GGGEEEEEEPPPEE-TTSS-EE--EEEEE-S-------TT-S------GGGGG-GGGEEEEEEE--HHHHTTT--SSEEEEEEEEEETTEEEEEEHHHHHHHHHHHHHHH---PPPP-TT-EEEEEPPTTTTT--PPPS-----------GGGSGGG-